Protein AF-A0A9K3DV57-F1 (afdb_monomer)

Sequence (161 aa):
MVDTLERLGIARHFSVEIKNVLDETYRRWVERDEQIFMDVVTCALAFRLLRINGYEVSPDPLEEITNEGAFKDEYAALEVYNASQILYPKELASGEQILRSGDFLSRITSTDSNRLSKFIQKEVENALMVPISTGLERINAKRYIDHYDVDDTRILKTTYR

Nearest PDB structures (foldseek):
  8a1g-assembly1_C  TM=1.795E-01  e=9.891E+00  Homo sapiens

Organism: Helianthus annuus (NCBI:txid4232)

Structure (mmCIF, N/CA/C/O backbone):
data_AF-A0A9K3DV57-F1
#
_entry.id   AF-A0A9K3DV57-F1
#
loop_
_atom_site.group_PDB
_atom_site.id
_atom_site.type_symbol
_atom_site.label_atom_id
_atom_site.label_alt_id
_atom_site.label_comp_id
_atom_site.label_asym_id
_atom_site.label_entity_id
_atom_site.label_seq_id
_atom_site.pdbx_PDB_ins_code
_atom_site.Cartn_x
_atom_site.Cartn_y
_atom_site.Cartn_z
_atom_site.occupancy
_atom_site.B_iso_or_equiv
_atom_site.auth_seq_id
_atom_site.auth_comp_id
_atom_site.auth_asym_id
_atom_site.auth_atom_id
_atom_site.pdbx_PDB_model_num
ATOM 1 N N . MET A 1 1 ? 0.491 -9.347 -0.755 1.00 90.44 1 MET A N 1
ATOM 2 C CA . MET A 1 1 ? -0.232 -10.191 -1.735 1.00 90.44 1 MET A CA 1
ATOM 3 C C . MET A 1 1 ? -1.208 -9.375 -2.571 1.00 90.44 1 MET A C 1
ATOM 5 O O . MET A 1 1 ? -0.925 -9.212 -3.745 1.00 90.44 1 MET A O 1
ATOM 9 N N . VAL A 1 2 ? -2.318 -8.865 -2.010 1.00 94.88 2 VAL A N 1
ATOM 10 C CA . VAL A 1 2 ? -3.333 -8.105 -2.780 1.00 94.88 2 VAL A CA 1
ATOM 11 C C . VAL A 1 2 ? -2.697 -6.945 -3.549 1.00 94.88 2 VAL A C 1
ATOM 13 O O . VAL A 1 2 ? -2.803 -6.899 -4.768 1.00 94.88 2 VAL A O 1
ATOM 16 N N . ASP A 1 3 ? -1.923 -6.110 -2.853 1.00 93.12 3 ASP A N 1
ATOM 17 C CA . ASP A 1 3 ? -1.167 -5.004 -3.454 1.00 93.12 3 ASP A CA 1
ATOM 18 C C . ASP A 1 3 ? -0.286 -5.437 -4.636 1.00 93.12 3 ASP A C 1
ATOM 20 O O . ASP A 1 3 ? -0.283 -4.807 -5.686 1.00 93.12 3 ASP A O 1
ATOM 24 N N . THR A 1 4 ? 0.408 -6.568 -4.508 1.00 92.19 4 THR A N 1
ATOM 25 C CA . THR A 1 4 ? 1.247 -7.127 -5.573 1.00 92.19 4 THR A CA 1
ATOM 26 C C . THR A 1 4 ? 0.416 -7.530 -6.793 1.00 92.19 4 THR A C 1
ATOM 28 O O . THR A 1 4 ? 0.795 -7.228 -7.920 1.00 92.19 4 THR A O 1
ATOM 31 N N . LEU A 1 5 ? -0.730 -8.189 -6.594 1.00 93.94 5 LEU A N 1
ATOM 32 C CA . LEU A 1 5 ? -1.616 -8.606 -7.688 1.00 93.94 5 LEU A CA 1
ATOM 33 C C . LEU A 1 5 ? -2.225 -7.403 -8.423 1.00 93.94 5 LEU A C 1
ATOM 35 O O . LEU A 1 5 ? -2.352 -7.435 -9.652 1.00 93.94 5 LEU A O 1
ATOM 39 N N . GLU A 1 6 ? -2.590 -6.355 -7.681 1.00 91.69 6 GLU A N 1
ATOM 40 C CA . GLU A 1 6 ? -3.081 -5.088 -8.232 1.00 91.69 6 GLU A CA 1
ATOM 41 C C . GLU A 1 6 ? -1.985 -4.377 -9.030 1.00 91.69 6 GLU A C 1
ATOM 43 O O . GLU A 1 6 ? -2.190 -4.055 -10.202 1.00 91.69 6 GLU A O 1
ATOM 48 N N . ARG A 1 7 ? -0.788 -4.225 -8.453 1.00 90.25 7 ARG A N 1
ATOM 49 C CA . ARG A 1 7 ? 0.361 -3.579 -9.105 1.00 90.25 7 ARG A CA 1
ATOM 50 C C . ARG A 1 7 ? 0.875 -4.343 -10.323 1.00 90.25 7 ARG A C 1
ATOM 52 O O . ARG A 1 7 ? 1.322 -3.717 -11.273 1.00 90.25 7 ARG A O 1
ATOM 59 N N . LEU A 1 8 ? 0.764 -5.671 -10.354 1.00 91.56 8 LEU A N 1
ATOM 60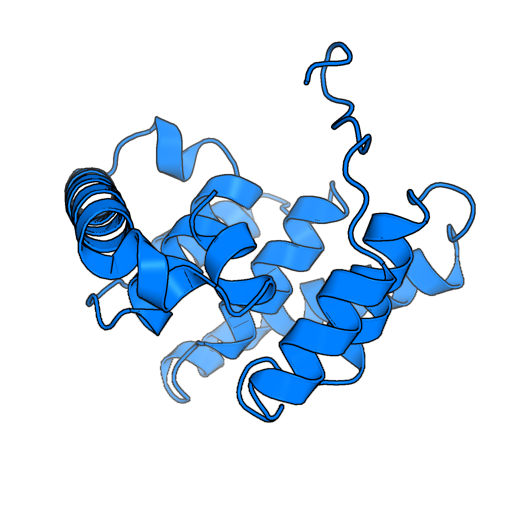 C CA . LEU A 1 8 ? 1.069 -6.484 -11.541 1.00 91.56 8 LEU A CA 1
ATOM 61 C C . LEU A 1 8 ? -0.018 -6.397 -12.630 1.00 91.56 8 LEU A C 1
ATOM 63 O O . LEU A 1 8 ? 0.177 -6.895 -13.738 1.00 91.56 8 LEU A O 1
ATOM 67 N N . GLY A 1 9 ? -1.177 -5.797 -12.342 1.00 90.94 9 GLY A N 1
ATOM 68 C CA . GLY A 1 9 ? -2.291 -5.696 -13.288 1.00 90.94 9 GLY A CA 1
ATOM 69 C C . GLY A 1 9 ? -3.002 -7.028 -13.557 1.00 90.94 9 GLY A C 1
ATOM 70 O O . GLY A 1 9 ? -3.685 -7.171 -14.575 1.00 90.94 9 GLY A O 1
ATOM 71 N N . ILE A 1 10 ? -2.853 -8.011 -12.662 1.00 94.62 10 ILE A N 1
ATOM 72 C CA . ILE A 1 10 ? -3.448 -9.354 -12.787 1.00 94.62 10 ILE A CA 1
ATOM 73 C C . ILE A 1 10 ? -4.570 -9.617 -11.774 1.00 94.62 10 ILE A C 1
ATOM 75 O O . ILE A 1 10 ? -5.193 -10.678 -11.826 1.00 94.62 10 ILE A O 1
ATOM 79 N N . ALA A 1 11 ? -4.885 -8.650 -10.906 1.00 93.69 11 ALA A N 1
ATOM 80 C CA . ALA A 1 11 ? -5.909 -8.751 -9.860 1.00 93.69 11 ALA A CA 1
ATOM 81 C C . ALA A 1 11 ? -7.273 -9.271 -10.346 1.00 93.69 11 ALA A C 1
ATOM 83 O O . ALA A 1 11 ? -7.939 -10.019 -9.635 1.00 93.69 11 ALA A O 1
ATOM 84 N N . ARG A 1 12 ? -7.670 -8.969 -11.590 1.00 93.81 12 ARG A N 1
ATOM 85 C CA . ARG A 1 12 ? -8.935 -9.451 -12.182 1.00 93.81 12 ARG A CA 1
ATOM 86 C C . ARG A 1 12 ? -9.100 -10.976 -12.159 1.00 93.81 12 ARG A C 1
ATOM 88 O O . ARG A 1 12 ? -10.226 -11.463 -12.165 1.00 93.81 12 ARG A O 1
ATOM 95 N N . HIS A 1 13 ? -7.993 -1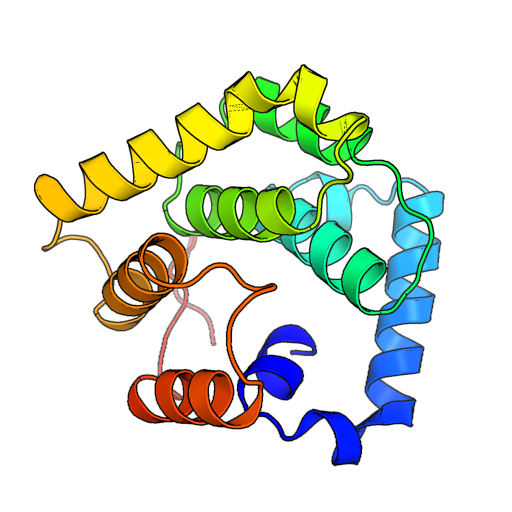1.720 -12.154 1.00 96.81 13 HIS A N 1
ATOM 96 C CA . HIS A 1 13 ? -7.995 -13.183 -12.121 1.00 96.81 13 HIS A CA 1
ATOM 97 C C . HIS A 1 13 ? -8.237 -13.752 -10.714 1.00 96.81 13 HIS A C 1
ATOM 99 O O . HIS A 1 13 ? -8.502 -14.941 -10.598 1.00 96.81 13 HIS A O 1
ATOM 105 N N . PHE A 1 14 ? -8.186 -12.903 -9.683 1.00 96.62 14 PHE A N 1
ATOM 106 C CA . PHE A 1 14 ? -8.276 -13.264 -8.266 1.00 96.62 14 PHE A CA 1
ATOM 107 C C . PHE A 1 14 ? -9.338 -12.434 -7.530 1.00 96.62 14 PHE A C 1
ATOM 109 O O . PHE A 1 14 ? -9.211 -12.143 -6.344 1.00 96.62 14 PHE A O 1
ATOM 116 N N . SER A 1 15 ? -10.358 -11.954 -8.248 1.00 95.44 15 SER A N 1
ATOM 117 C CA . SER A 1 15 ? -11.329 -10.990 -7.709 1.00 95.44 15 SER A CA 1
ATOM 118 C C . SER A 1 15 ? -12.074 -11.505 -6.471 1.00 95.44 15 SER A C 1
ATOM 120 O O . SER A 1 15 ? -12.332 -10.733 -5.548 1.00 95.44 15 SER A O 1
ATOM 122 N N . VAL A 1 16 ? -12.380 -12.804 -6.420 1.00 97.12 16 VAL A N 1
ATOM 123 C CA . VAL A 1 16 ? -13.061 -13.434 -5.280 1.00 97.12 16 VAL A CA 1
ATOM 124 C C . VAL A 1 1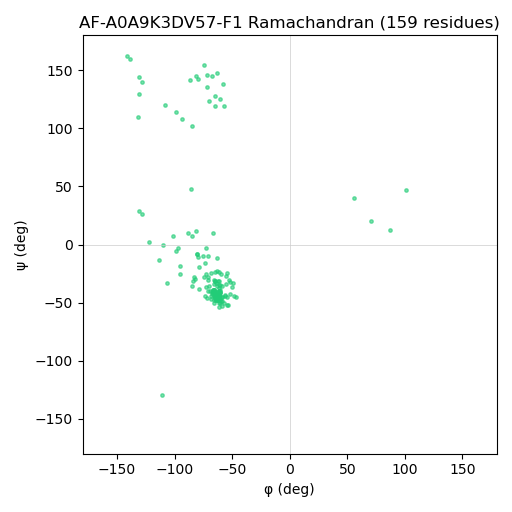6 ? -12.120 -13.537 -4.081 1.00 97.12 16 VAL A C 1
ATOM 126 O O . VAL A 1 16 ? -12.490 -13.179 -2.965 1.00 97.12 16 VAL A O 1
ATOM 129 N N . GLU A 1 17 ? -10.890 -13.984 -4.307 1.00 97.69 17 GLU A N 1
ATOM 130 C CA . GLU A 1 17 ? -9.864 -14.151 -3.280 1.00 97.69 17 GLU A CA 1
ATOM 131 C C . GLU A 1 17 ? -9.465 -12.803 -2.676 1.00 97.69 17 GLU A C 1
ATOM 133 O O . GLU A 1 17 ? -9.393 -12.672 -1.455 1.00 97.69 17 GLU A O 1
ATOM 138 N N . ILE A 1 18 ? -9.263 -11.791 -3.524 1.00 97.50 18 ILE A N 1
ATOM 139 C CA . ILE A 1 18 ? -8.958 -10.420 -3.108 1.00 97.50 18 ILE A CA 1
ATOM 140 C C . ILE A 1 18 ? -10.088 -9.877 -2.241 1.00 97.50 18 ILE A C 1
ATOM 142 O O . ILE A 1 18 ? -9.824 -9.390 -1.144 1.00 97.50 18 ILE A O 1
ATOM 146 N N . LYS A 1 19 ? -11.343 -10.019 -2.683 1.00 97.25 19 LYS A N 1
ATOM 147 C CA . LYS A 1 19 ? -12.494 -9.558 -1.906 1.00 97.25 19 LYS A CA 1
ATOM 148 C C . LYS A 1 19 ? -12.559 -10.223 -0.531 1.00 97.25 19 LYS A C 1
ATOM 150 O O . LYS A 1 19 ? -12.713 -9.525 0.461 1.00 97.25 19 LYS A O 1
ATOM 155 N N . ASN A 1 20 ? -12.367 -11.539 -0.452 1.00 97.75 20 ASN A N 1
ATOM 156 C CA . ASN A 1 20 ? -12.382 -12.257 0.826 1.00 97.75 20 ASN A CA 1
ATOM 157 C C . ASN A 1 20 ? -11.291 -11.759 1.790 1.00 97.75 20 ASN A C 1
ATOM 159 O O . ASN A 1 20 ? -11.543 -11.600 2.984 1.00 97.75 20 ASN A O 1
ATOM 163 N N . VAL A 1 21 ? -10.084 -11.493 1.278 1.00 97.62 21 VAL A N 1
ATOM 164 C CA . VAL A 1 21 ? -8.981 -10.942 2.081 1.00 97.62 21 VAL A CA 1
ATOM 165 C C . VAL A 1 21 ? -9.292 -9.519 2.543 1.00 97.62 21 VAL A C 1
ATOM 167 O O . VAL A 1 21 ? -9.018 -9.184 3.694 1.00 97.62 21 VAL A O 1
ATOM 170 N N . LEU A 1 22 ? -9.875 -8.684 1.683 1.00 97.81 22 LEU A N 1
ATOM 171 C CA . LEU A 1 22 ? -10.243 -7.313 2.034 1.00 97.81 22 LEU A CA 1
ATOM 172 C C . LEU A 1 22 ? -11.398 -7.268 3.039 1.00 97.81 22 LEU A C 1
ATOM 174 O O . LEU A 1 22 ? -11.318 -6.500 3.990 1.00 97.81 22 LEU A O 1
ATOM 178 N N . ASP A 1 23 ? -12.407 -8.130 2.900 1.00 98.00 23 ASP A N 1
ATOM 179 C CA . ASP A 1 23 ? -13.522 -8.246 3.848 1.00 98.00 23 ASP A CA 1
ATOM 180 C C . ASP A 1 23 ? -13.033 -8.648 5.251 1.00 98.00 23 ASP A C 1
ATOM 182 O O . ASP A 1 23 ? -13.467 -8.086 6.260 1.00 98.00 23 ASP A O 1
ATOM 186 N N . GLU A 1 24 ? -12.095 -9.595 5.332 1.00 97.38 24 GLU A N 1
ATOM 187 C CA . GLU A 1 24 ? -11.453 -9.984 6.594 1.00 97.38 24 GLU A CA 1
ATOM 188 C C . GLU A 1 24 ? -10.603 -8.843 7.170 1.00 97.38 24 GLU A C 1
ATOM 190 O O . GLU A 1 24 ? -10.689 -8.534 8.359 1.00 97.38 24 GLU A O 1
ATOM 195 N N . THR A 1 25 ? -9.815 -8.180 6.320 1.00 97.12 25 THR A N 1
ATOM 196 C CA . THR A 1 25 ? -8.973 -7.042 6.719 1.00 97.12 25 THR A CA 1
ATOM 197 C C . THR A 1 25 ? -9.827 -5.887 7.241 1.00 97.12 25 THR A C 1
ATOM 199 O O . THR A 1 25 ? -9.489 -5.273 8.250 1.00 97.12 25 THR A O 1
ATOM 202 N N . TYR A 1 26 ? -10.968 -5.620 6.601 1.00 97.75 26 TYR A N 1
ATOM 203 C CA . TYR A 1 26 ? -11.919 -4.598 7.021 1.00 97.75 26 TYR A CA 1
ATOM 204 C C . TYR A 1 26 ? -12.526 -4.916 8.388 1.00 97.75 26 TYR A C 1
ATOM 206 O O . TYR A 1 26 ? -12.605 -4.036 9.243 1.00 97.75 26 TYR A O 1
ATOM 214 N N . ARG A 1 27 ? -12.903 -6.178 8.633 1.00 97.50 27 ARG A N 1
ATOM 215 C CA . ARG A 1 27 ? -13.411 -6.601 9.946 1.00 97.50 27 ARG A CA 1
ATOM 216 C C . ARG A 1 27 ? -12.394 -6.311 11.050 1.00 97.50 27 ARG A C 1
ATOM 218 O O . ARG A 1 27 ? -12.726 -5.641 12.022 1.00 97.50 27 ARG A O 1
ATOM 225 N N . ARG A 1 28 ? -11.143 -6.726 10.847 1.00 96.19 28 ARG A N 1
ATOM 226 C CA . ARG A 1 28 ? -10.039 -6.488 11.790 1.00 96.19 28 ARG A CA 1
ATOM 227 C C . ARG A 1 28 ? -9.727 -5.004 11.980 1.00 96.19 28 ARG A C 1
ATOM 229 O O . ARG A 1 28 ? -9.418 -4.572 13.087 1.00 96.19 28 ARG A O 1
ATOM 236 N N . TRP A 1 29 ? -9.845 -4.208 10.918 1.00 95.69 29 TRP A N 1
ATOM 237 C CA . TRP A 1 29 ? -9.691 -2.755 10.989 1.00 95.69 29 TRP A CA 1
ATOM 238 C C . TRP A 1 29 ? -10.736 -2.117 11.913 1.00 95.69 29 TRP A C 1
ATOM 240 O O . TRP A 1 29 ? -10.394 -1.287 12.760 1.00 95.69 29 TRP A O 1
ATOM 250 N N . VAL A 1 30 ? -12.006 -2.511 11.761 1.00 95.00 30 VAL A N 1
ATOM 251 C CA . VAL A 1 30 ? -13.123 -2.032 12.593 1.00 95.00 30 VAL A CA 1
ATOM 252 C C . VAL A 1 30 ? -12.971 -2.496 14.042 1.00 95.00 30 VAL A C 1
ATOM 254 O O . VAL A 1 30 ? -13.218 -1.718 14.960 1.00 95.00 30 VAL A O 1
ATOM 257 N N . GLU A 1 31 ? -12.511 -3.728 14.252 1.00 94.69 31 GLU A N 1
ATOM 258 C CA . GLU A 1 31 ? -12.248 -4.307 15.576 1.00 94.69 31 GLU A CA 1
ATOM 259 C C . GLU A 1 31 ? -10.996 -3.738 16.262 1.00 94.69 31 GLU A C 1
ATOM 261 O O . GLU A 1 31 ? -10.732 -4.081 17.413 1.00 94.69 31 GLU A O 1
ATOM 266 N N . ARG A 1 32 ? -10.246 -2.846 15.594 1.00 91.38 32 ARG A N 1
ATOM 267 C CA . ARG A 1 32 ? -8.976 -2.294 16.092 1.00 91.38 32 ARG A CA 1
ATOM 268 C C . ARG A 1 32 ? -7.957 -3.391 16.439 1.00 91.38 32 ARG A C 1
ATOM 270 O O . ARG A 1 32 ? -7.247 -3.285 17.434 1.00 91.38 32 ARG A O 1
ATOM 277 N N . ASP A 1 33 ? -7.881 -4.435 15.611 1.00 92.75 33 ASP A N 1
ATOM 278 C CA . ASP A 1 33 ? -6.948 -5.554 1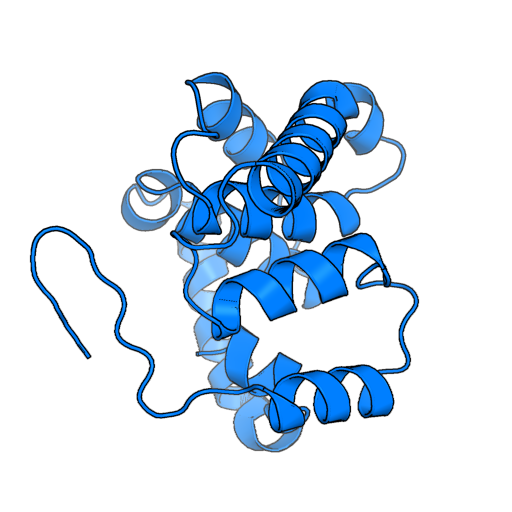5.796 1.00 92.75 33 ASP A CA 1
ATOM 279 C C . ASP A 1 33 ? -5.497 -5.054 15.862 1.00 92.75 33 ASP A C 1
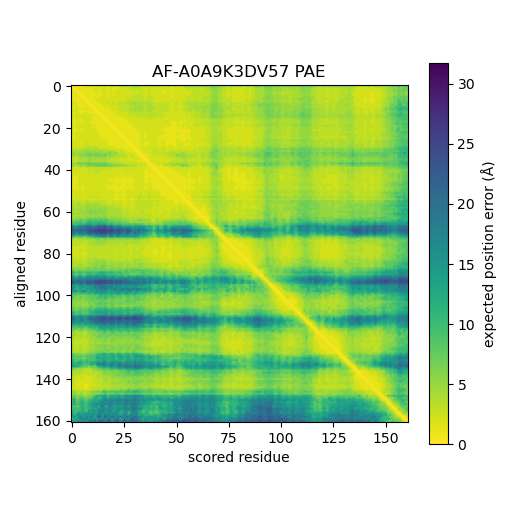ATOM 281 O O . ASP A 1 33 ? -4.973 -4.477 14.904 1.00 92.75 33 ASP A O 1
ATOM 285 N N . GLU A 1 34 ? -4.838 -5.313 16.991 1.00 90.19 34 GLU A N 1
ATOM 286 C CA . GLU A 1 34 ? -3.464 -4.899 17.279 1.00 90.19 34 GLU A CA 1
ATOM 287 C C . GLU A 1 34 ? -2.476 -5.323 16.181 1.00 90.19 34 GLU A C 1
ATOM 289 O O . GLU A 1 34 ? -1.532 -4.595 15.893 1.00 90.19 34 GLU A O 1
ATOM 294 N N . GLN A 1 35 ? -2.710 -6.442 15.486 1.00 89.00 35 GLN A N 1
ATOM 295 C CA . GLN A 1 35 ? -1.835 -6.892 14.400 1.00 89.00 35 GLN A CA 1
ATOM 296 C C . GLN A 1 35 ? -1.774 -5.904 13.229 1.00 89.00 35 GLN A C 1
ATOM 298 O O . GLN A 1 35 ? -0.740 -5.813 12.570 1.00 89.00 35 GLN A O 1
ATOM 303 N N . ILE A 1 36 ? -2.857 -5.165 12.964 1.00 89.62 36 ILE A N 1
ATOM 304 C CA . ILE A 1 36 ? -2.893 -4.148 11.905 1.00 89.62 36 ILE A CA 1
ATOM 305 C C . ILE A 1 36 ? -2.209 -2.860 12.369 1.00 89.62 36 ILE A C 1
ATOM 307 O O . ILE A 1 36 ? -1.514 -2.224 11.580 1.00 89.62 36 ILE A O 1
ATOM 311 N N . PHE A 1 37 ? -2.394 -2.484 13.637 1.00 89.00 37 PHE A N 1
ATOM 312 C CA . PHE A 1 37 ? -1.960 -1.189 14.173 1.00 89.00 37 PHE A CA 1
ATOM 313 C C . PHE A 1 37 ? -0.601 -1.230 14.894 1.00 89.00 37 PHE A C 1
ATOM 315 O O . PHE A 1 37 ? -0.110 -0.190 15.309 1.00 89.00 37 PHE A O 1
ATOM 322 N N . MET A 1 38 ? 0.038 -2.396 15.028 1.00 85.94 38 MET A N 1
ATOM 323 C CA . MET A 1 38 ? 1.369 -2.525 15.642 1.00 85.94 38 MET A CA 1
ATOM 324 C C . MET A 1 38 ? 2.517 -2.128 14.696 1.00 85.94 38 MET A C 1
ATOM 326 O O . MET A 1 38 ? 3.624 -1.845 15.152 1.00 85.94 38 MET A O 1
ATOM 330 N N . ASP A 1 39 ? 2.274 -2.110 13.384 1.00 86.31 39 ASP A N 1
ATOM 331 C CA . ASP A 1 39 ? 3.278 -1.805 12.364 1.00 86.31 39 ASP A CA 1
ATOM 332 C C . ASP A 1 39 ? 2.765 -0.756 11.366 1.00 86.31 39 ASP A C 1
ATOM 334 O O . ASP A 1 39 ? 1.691 -0.901 10.780 1.00 86.31 39 ASP A O 1
ATOM 338 N N . VAL A 1 40 ? 3.562 0.294 11.138 1.00 88.31 40 VAL A N 1
ATOM 339 C CA . VAL A 1 40 ? 3.211 1.423 10.256 1.00 88.31 40 VAL A CA 1
ATOM 340 C C . VAL A 1 40 ? 3.025 0.964 8.816 1.00 88.31 40 VAL A C 1
ATOM 342 O O . VAL A 1 40 ? 2.081 1.404 8.160 1.00 88.31 40 VAL A O 1
ATOM 345 N N . VAL A 1 41 ? 3.887 0.064 8.328 1.00 89.62 41 VAL A N 1
ATOM 346 C CA . VAL A 1 41 ? 3.797 -0.457 6.956 1.00 89.62 41 VAL A CA 1
ATOM 347 C C . VAL A 1 41 ? 2.471 -1.192 6.773 1.00 89.62 41 VAL A C 1
ATOM 349 O O . VAL A 1 41 ? 1.745 -0.936 5.814 1.00 89.62 41 VAL A O 1
ATOM 352 N N . THR A 1 42 ? 2.130 -2.073 7.714 1.00 91.88 42 THR A N 1
ATOM 353 C CA . THR A 1 42 ? 0.892 -2.860 7.694 1.00 91.88 42 THR A CA 1
ATOM 354 C C . THR A 1 42 ? -0.348 -1.973 7.798 1.00 91.88 42 THR A C 1
ATOM 356 O O . THR A 1 42 ? -1.264 -2.123 6.988 1.00 91.88 42 THR A O 1
ATOM 359 N N . CYS A 1 43 ? -0.362 -1.012 8.726 1.00 91.94 43 CYS A N 1
ATOM 360 C CA . CYS A 1 43 ? -1.470 -0.074 8.907 1.00 91.94 43 CYS A CA 1
ATOM 361 C C . CYS A 1 43 ? -1.705 0.784 7.651 1.00 91.94 43 CYS A C 1
ATOM 363 O O . CYS A 1 43 ? -2.823 0.835 7.129 1.00 91.94 43 CYS A O 1
ATOM 365 N N . ALA A 1 44 ? -0.648 1.404 7.114 1.00 91.44 44 ALA A N 1
ATOM 366 C CA . ALA A 1 44 ? -0.725 2.246 5.920 1.00 91.44 44 ALA A CA 1
ATOM 367 C C . ALA A 1 44 ? -1.182 1.455 4.686 1.00 91.44 44 ALA A C 1
ATOM 369 O O . ALA A 1 44 ? -2.041 1.915 3.927 1.00 91.44 44 ALA A O 1
ATOM 370 N N . LEU A 1 45 ? -0.658 0.237 4.514 1.00 93.50 45 LEU A N 1
ATOM 371 C CA . LEU A 1 45 ? -1.040 -0.652 3.423 1.00 93.50 45 LEU A CA 1
ATOM 372 C C . LEU A 1 45 ? -2.509 -1.079 3.529 1.00 93.50 45 LEU A C 1
ATOM 374 O O . LEU A 1 45 ? -3.235 -1.019 2.536 1.00 93.50 45 LEU A O 1
ATOM 378 N N . ALA A 1 46 ? -2.959 -1.483 4.721 1.00 95.31 46 ALA A N 1
ATOM 379 C CA . ALA A 1 46 ? -4.347 -1.865 4.964 1.00 95.31 46 ALA A CA 1
ATOM 380 C C . ALA A 1 46 ? -5.297 -0.697 4.675 1.00 95.31 46 ALA A C 1
ATOM 382 O O . ALA A 1 46 ? -6.253 -0.865 3.918 1.00 95.31 46 ALA A O 1
ATOM 383 N N . PHE A 1 47 ? -4.992 0.498 5.192 1.00 94.25 47 PHE A N 1
ATOM 384 C C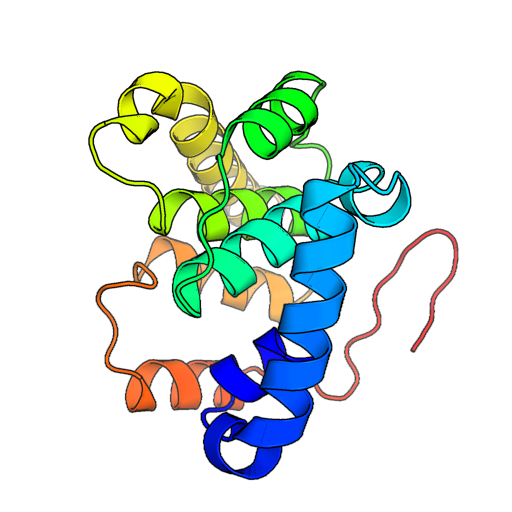A . PHE A 1 47 ? -5.755 1.714 4.912 1.00 94.25 47 PHE A CA 1
ATOM 385 C C . PHE A 1 47 ? -5.882 1.967 3.405 1.00 94.25 47 PHE A C 1
ATOM 387 O O . PHE A 1 47 ? -6.989 2.120 2.883 1.00 94.25 47 PHE A O 1
ATOM 394 N N . ARG A 1 48 ? -4.749 1.964 2.692 1.00 93.38 48 ARG A N 1
ATOM 395 C CA . ARG A 1 48 ? -4.697 2.230 1.253 1.00 93.38 48 ARG A CA 1
ATOM 396 C C . ARG A 1 48 ? -5.521 1.220 0.457 1.00 93.38 48 ARG A C 1
ATOM 398 O O . ARG A 1 48 ? -6.340 1.625 -0.366 1.00 93.38 48 ARG A O 1
ATOM 405 N N . LEU A 1 49 ? -5.323 -0.075 0.702 1.00 95.31 49 LEU A N 1
ATOM 406 C CA . LEU A 1 49 ? -6.017 -1.141 -0.026 1.00 95.31 49 LEU A CA 1
ATOM 407 C C . LEU A 1 49 ? -7.525 -1.117 0.224 1.00 95.31 49 LEU A C 1
ATOM 409 O O . LEU A 1 49 ? -8.298 -1.239 -0.726 1.00 95.31 49 LEU A O 1
ATOM 413 N N . LEU A 1 50 ? -7.944 -0.910 1.474 1.00 96.44 50 LEU A N 1
ATOM 414 C CA . LEU A 1 50 ? -9.355 -0.787 1.831 1.00 96.44 50 LEU A CA 1
ATOM 415 C C . LEU A 1 50 ? -9.996 0.416 1.126 1.00 96.44 50 LEU A C 1
ATOM 417 O O . LEU A 1 50 ? -11.047 0.269 0.504 1.00 96.44 50 LEU A O 1
ATOM 421 N N . ARG A 1 51 ? -9.346 1.586 1.134 1.00 92.94 51 ARG A N 1
ATOM 422 C CA . ARG A 1 51 ? -9.880 2.788 0.471 1.00 92.94 51 ARG A CA 1
ATOM 423 C C . ARG A 1 51 ? -9.993 2.643 -1.039 1.00 92.94 51 ARG A C 1
ATOM 425 O O . ARG A 1 51 ? -11.038 2.975 -1.594 1.00 92.94 51 ARG A O 1
ATOM 432 N N . ILE A 1 52 ? -8.947 2.141 -1.697 1.00 91.81 52 ILE A N 1
ATOM 433 C CA . ILE A 1 52 ? -8.938 1.943 -3.157 1.00 91.81 52 ILE A CA 1
ATOM 434 C C . ILE A 1 52 ? -10.048 0.974 -3.582 1.00 91.81 52 ILE A C 1
ATOM 436 O O . ILE A 1 52 ? -10.678 1.175 -4.618 1.00 91.81 52 ILE A O 1
ATOM 440 N N . ASN A 1 53 ? -10.343 -0.029 -2.753 1.00 93.56 53 ASN A N 1
ATOM 441 C CA . ASN A 1 53 ? -11.392 -1.012 -3.010 1.00 93.56 53 ASN A CA 1
ATOM 442 C C . ASN A 1 53 ? -12.786 -0.597 -2.491 1.00 93.56 53 ASN A C 1
ATOM 444 O O . ASN A 1 53 ? -13.716 -1.400 -2.518 1.00 93.56 53 ASN A O 1
ATOM 448 N N . GLY A 1 54 ? -12.961 0.658 -2.061 1.00 93.94 54 GLY A N 1
ATOM 449 C CA . GLY A 1 54 ? -14.271 1.238 -1.750 1.00 93.94 54 GLY A CA 1
ATOM 450 C C . GLY A 1 54 ? -14.784 1.005 -0.327 1.00 93.94 54 GLY A C 1
ATOM 451 O O . GLY A 1 54 ? -15.953 1.282 -0.061 1.00 93.94 54 GLY A O 1
ATOM 452 N N . TYR A 1 55 ? -13.944 0.529 0.593 1.00 96.31 55 TYR A N 1
ATOM 453 C CA . TYR A 1 55 ? -14.307 0.412 2.004 1.00 96.31 55 TYR A CA 1
ATOM 454 C C . TYR A 1 55 ? -14.200 1.767 2.714 1.00 96.31 55 TYR A C 1
ATOM 456 O O . TYR A 1 55 ? -13.278 2.559 2.485 1.00 96.31 55 TYR A O 1
ATOM 464 N N . GLU A 1 56 ? -15.137 2.026 3.624 1.00 93.69 56 GLU A N 1
ATOM 465 C CA . GLU A 1 56 ? -15.147 3.246 4.425 1.00 93.69 56 GLU A CA 1
ATOM 466 C C . GLU A 1 56 ? -14.253 3.081 5.659 1.00 93.69 56 GLU A C 1
ATOM 468 O O . GLU A 1 56 ? -14.628 2.438 6.641 1.00 93.69 56 GLU A O 1
ATOM 473 N N . VAL A 1 57 ? -13.053 3.661 5.593 1.00 92.94 57 VAL A N 1
ATOM 474 C CA . VAL A 1 57 ? -12.087 3.707 6.698 1.00 92.94 57 VAL A CA 1
ATOM 475 C C . VAL A 1 57 ? -11.613 5.139 6.948 1.00 92.94 57 VAL A C 1
ATOM 477 O O . VAL A 1 57 ? -11.400 5.901 6.003 1.00 92.94 57 VAL A O 1
ATOM 480 N N . SER A 1 58 ? -11.469 5.496 8.227 1.00 90.19 58 SER A N 1
ATOM 481 C CA . SER A 1 58 ? -10.947 6.797 8.671 1.00 90.19 58 SER A CA 1
ATOM 482 C C . SER A 1 58 ? -9.412 6.824 8.630 1.00 90.19 58 SER A C 1
ATOM 484 O O . SER A 1 58 ? -8.810 5.791 8.941 1.00 90.19 58 SER A O 1
ATOM 486 N N . PRO A 1 59 ? -8.768 7.961 8.296 1.00 88.19 59 PRO A N 1
ATOM 487 C CA . PRO A 1 59 ? -7.315 8.107 8.375 1.00 88.19 59 PRO A CA 1
ATOM 488 C C . PRO A 1 59 ? -6.773 8.229 9.806 1.00 88.19 59 PRO A C 1
ATOM 490 O O . PRO A 1 59 ? -5.580 8.017 9.997 1.00 88.19 59 PRO A O 1
ATOM 493 N N . ASP A 1 60 ? -7.611 8.508 10.813 1.00 87.12 60 ASP A N 1
ATOM 494 C CA . ASP A 1 60 ? -7.161 8.784 12.192 1.00 87.12 60 ASP A CA 1
ATOM 495 C C . ASP A 1 60 ? -6.148 7.764 12.760 1.00 87.12 60 ASP A C 1
ATOM 497 O O . ASP A 1 60 ? -5.142 8.188 13.327 1.00 87.12 60 ASP A O 1
ATOM 501 N N . PRO A 1 61 ? -6.323 6.434 12.589 1.00 85.44 61 PRO A N 1
ATOM 502 C CA . PRO A 1 61 ? -5.362 5.454 13.112 1.00 85.44 61 PRO A CA 1
ATOM 503 C C . PRO A 1 61 ? -3.988 5.536 12.441 1.00 85.44 61 PRO A C 1
ATOM 505 O O . PRO A 1 61 ? -2.966 5.231 13.052 1.00 85.44 61 PRO A O 1
ATOM 508 N N . LEU A 1 62 ? -3.965 5.931 11.166 1.00 83.81 62 LEU A N 1
ATOM 509 C CA . LEU A 1 62 ? -2.730 6.152 10.427 1.00 83.81 62 LEU A CA 1
ATOM 510 C C . LEU A 1 62 ? -2.037 7.434 10.912 1.00 83.81 62 LEU A C 1
ATOM 512 O O . LEU A 1 62 ? -0.812 7.479 10.998 1.00 83.81 62 LEU A O 1
ATOM 516 N N . GLU A 1 63 ? -2.796 8.470 11.263 1.00 82.94 63 GLU A N 1
ATOM 517 C CA . GLU A 1 63 ? -2.240 9.697 11.845 1.00 82.94 63 GLU A CA 1
ATOM 518 C C . GLU A 1 63 ? -1.657 9.446 13.243 1.00 82.94 63 GLU A C 1
ATOM 520 O O . GLU A 1 63 ? -0.553 9.896 13.547 1.00 82.94 63 GLU A O 1
ATOM 525 N N . GLU A 1 64 ? -2.348 8.669 14.077 1.00 82.12 64 GLU A N 1
ATOM 526 C CA . GLU A 1 64 ? -1.888 8.299 15.419 1.0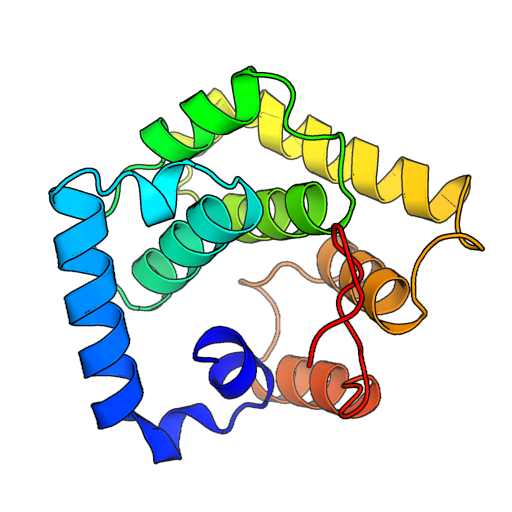0 82.12 64 GLU A CA 1
ATOM 527 C C . GLU A 1 64 ? -0.542 7.563 15.373 1.00 82.12 64 GLU A C 1
ATOM 529 O O . GLU A 1 64 ? 0.433 8.018 15.973 1.00 82.12 64 GLU A O 1
ATOM 534 N N . ILE A 1 65 ? -0.445 6.500 14.567 1.00 78.19 65 ILE A N 1
ATOM 535 C CA . ILE A 1 65 ? 0.781 5.695 14.473 1.00 78.19 65 ILE A CA 1
ATOM 536 C C . ILE A 1 65 ? 1.944 6.454 13.813 1.00 78.19 65 ILE A C 1
ATOM 538 O O . ILE A 1 65 ? 3.115 6.147 14.044 1.00 78.19 65 ILE A O 1
ATOM 542 N N . THR A 1 66 ? 1.651 7.467 12.990 1.00 75.56 66 THR A N 1
ATOM 543 C CA . THR A 1 66 ? 2.691 8.270 12.330 1.00 75.56 66 THR A CA 1
ATOM 544 C C . THR A 1 66 ? 3.254 9.379 13.213 1.00 75.56 66 THR A C 1
ATOM 546 O O . THR A 1 66 ? 4.448 9.690 13.115 1.00 75.56 66 THR A O 1
ATOM 549 N N . ASN A 1 67 ? 2.449 9.911 14.137 1.00 71.25 67 ASN A N 1
ATOM 550 C CA . ASN A 1 67 ? 2.869 10.922 15.108 1.00 71.25 67 ASN A CA 1
ATOM 551 C C . ASN A 1 67 ? 3.929 10.414 16.103 1.00 71.25 67 ASN A C 1
ATOM 553 O O . ASN A 1 67 ? 4.730 11.209 16.596 1.00 71.25 67 ASN A O 1
ATOM 557 N N . GLU A 1 68 ? 4.015 9.103 16.342 1.00 61.66 68 GLU A N 1
ATOM 558 C CA . GLU A 1 68 ? 4.967 8.490 17.284 1.00 61.66 68 GLU A CA 1
ATOM 559 C C . GLU A 1 68 ? 6.395 8.290 16.723 1.00 61.66 68 GLU A C 1
ATOM 561 O O . GLU A 1 68 ? 7.253 7.655 17.345 1.00 61.66 68 GLU A O 1
ATOM 566 N N . GLY A 1 69 ? 6.701 8.883 15.563 1.00 59.75 69 GLY A N 1
ATOM 567 C CA . GLY A 1 69 ? 8.039 8.862 14.962 1.00 59.75 69 GLY A CA 1
ATOM 568 C C . GLY A 1 69 ? 8.195 7.841 13.835 1.00 59.75 69 GLY A C 1
ATOM 569 O O . GLY A 1 69 ? 9.192 7.116 13.797 1.00 59.75 69 GLY A O 1
ATOM 570 N N . ALA A 1 70 ? 7.232 7.812 12.906 1.00 56.53 70 ALA A N 1
ATOM 571 C CA . ALA A 1 70 ? 7.139 6.816 11.832 1.00 56.53 70 ALA A CA 1
ATOM 572 C C . ALA A 1 70 ? 8.307 6.777 10.834 1.00 56.53 70 ALA A C 1
ATOM 574 O O . ALA A 1 70 ? 8.548 5.739 10.221 1.00 56.53 70 ALA A O 1
ATOM 575 N N . PHE A 1 71 ? 9.069 7.856 10.660 1.00 63.72 71 PHE A N 1
ATOM 576 C CA . PHE A 1 71 ? 10.100 7.932 9.613 1.00 63.72 71 PHE A CA 1
ATOM 577 C C . PHE A 1 71 ? 11.452 7.335 10.039 1.00 63.72 71 PHE A C 1
ATOM 579 O O . PHE A 1 71 ? 12.498 7.963 9.888 1.00 63.72 71 PHE A O 1
ATOM 586 N N . LYS A 1 72 ? 11.436 6.128 10.616 1.00 66.19 72 LYS A N 1
ATOM 587 C CA . LYS A 1 72 ? 12.655 5.352 10.920 1.00 66.19 72 LYS A CA 1
ATOM 588 C C . LYS A 1 72 ? 12.999 4.334 9.836 1.00 66.19 72 LYS A C 1
ATOM 590 O O . LYS A 1 72 ? 14.138 3.878 9.797 1.00 66.19 72 LYS A O 1
ATOM 595 N N . ASP A 1 73 ? 12.028 3.995 8.994 1.00 78.00 73 ASP A N 1
ATOM 596 C CA . ASP A 1 73 ? 12.146 2.980 7.956 1.00 78.00 73 ASP A CA 1
ATOM 597 C C . ASP A 1 73 ? 11.637 3.502 6.605 1.00 78.00 73 ASP A C 1
ATOM 599 O O . ASP A 1 73 ? 10.685 4.278 6.510 1.00 78.00 73 ASP A O 1
ATOM 603 N N . GLU A 1 74 ? 12.314 3.063 5.557 1.00 83.62 74 GLU A N 1
ATOM 604 C CA . GLU A 1 74 ? 12.166 3.467 4.161 1.00 83.62 74 GLU A CA 1
ATOM 605 C C . GLU A 1 74 ? 10.850 2.916 3.603 1.00 83.62 74 GLU A C 1
ATOM 607 O O . GLU A 1 74 ? 10.104 3.632 2.933 1.00 83.62 74 GLU A O 1
ATOM 612 N N . TYR A 1 75 ? 10.516 1.671 3.971 1.00 84.62 75 TYR A N 1
ATOM 613 C CA . TYR A 1 75 ? 9.249 1.029 3.622 1.00 84.62 75 TYR A CA 1
ATOM 614 C C . TYR A 1 75 ? 8.067 1.719 4.308 1.00 84.62 75 TYR A C 1
ATOM 616 O O . TYR A 1 75 ? 7.038 1.946 3.673 1.00 84.62 75 TYR A O 1
ATOM 624 N N . ALA A 1 76 ? 8.215 2.088 5.585 1.00 86.31 76 ALA A N 1
ATOM 625 C CA . ALA A 1 76 ? 7.183 2.813 6.324 1.00 86.31 76 ALA A CA 1
ATOM 626 C C . ALA A 1 76 ? 6.915 4.188 5.702 1.00 86.31 76 ALA A C 1
ATOM 628 O O . ALA A 1 76 ? 5.762 4.532 5.442 1.00 86.31 76 ALA A O 1
ATOM 629 N N . ALA A 1 77 ? 7.969 4.951 5.397 1.00 86.50 77 ALA A N 1
ATOM 630 C CA . ALA A 1 77 ? 7.832 6.247 4.741 1.00 86.50 77 ALA A CA 1
ATOM 631 C C . ALA A 1 77 ? 7.164 6.130 3.361 1.00 86.50 77 ALA A C 1
ATOM 633 O O . ALA A 1 77 ? 6.287 6.933 3.041 1.00 86.50 77 ALA A O 1
ATOM 634 N N . LEU A 1 78 ? 7.537 5.117 2.573 1.00 87.81 78 LEU A N 1
ATOM 635 C CA . LEU A 1 78 ? 6.955 4.858 1.258 1.00 87.81 78 LEU A CA 1
ATOM 636 C C . LEU A 1 78 ? 5.466 4.506 1.342 1.00 87.81 78 LEU A C 1
ATOM 638 O O . LEU A 1 78 ? 4.666 5.082 0.607 1.00 87.81 78 LEU A O 1
ATOM 642 N N . GLU A 1 79 ? 5.068 3.592 2.229 1.00 88.81 79 GLU A N 1
ATOM 643 C CA . GLU A 1 79 ? 3.656 3.208 2.338 1.00 88.81 79 GLU A CA 1
ATOM 644 C C . GLU A 1 79 ? 2.786 4.319 2.928 1.00 88.81 79 GLU A C 1
ATOM 646 O O . GLU A 1 79 ? 1.671 4.520 2.450 1.00 88.81 79 GLU A O 1
ATOM 651 N N . VAL A 1 80 ? 3.292 5.104 3.885 1.00 88.12 80 VAL A N 1
ATOM 652 C CA . VAL A 1 80 ? 2.589 6.297 4.390 1.00 88.12 80 VAL A CA 1
ATOM 653 C C . VAL A 1 80 ? 2.416 7.329 3.277 1.00 88.12 80 VAL A C 1
ATOM 655 O O . VAL A 1 80 ? 1.320 7.863 3.093 1.00 88.12 80 VAL A O 1
ATOM 658 N N . TYR A 1 81 ? 3.464 7.568 2.485 1.00 87.06 81 TYR A N 1
ATOM 659 C CA . TYR A 1 81 ? 3.384 8.452 1.328 1.00 87.06 81 TYR A CA 1
ATOM 660 C C . TYR A 1 81 ? 2.356 7.941 0.308 1.00 87.06 81 TYR A C 1
ATOM 662 O O . TYR A 1 81 ? 1.494 8.700 -0.125 1.00 87.06 81 TYR A O 1
ATOM 670 N N . ASN A 1 82 ? 2.351 6.648 -0.013 1.00 88.00 82 ASN A N 1
ATOM 671 C CA . ASN A 1 82 ? 1.364 6.052 -0.915 1.00 88.00 82 ASN A CA 1
ATOM 672 C C . ASN A 1 82 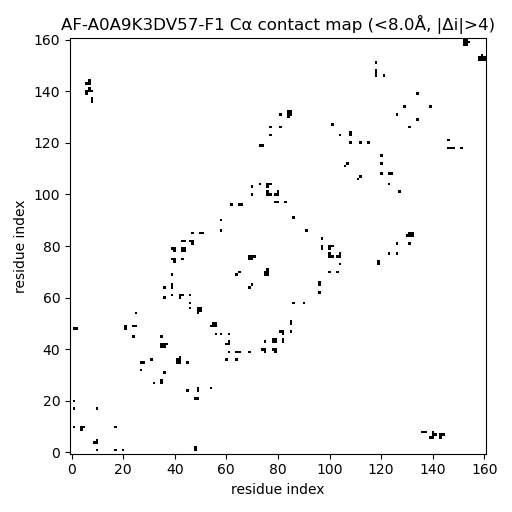? -0.071 6.161 -0.367 1.00 88.00 82 ASN A C 1
ATOM 674 O O . ASN A 1 82 ? -0.992 6.520 -1.099 1.00 88.00 82 ASN A O 1
ATOM 678 N N . ALA A 1 83 ? -0.275 5.883 0.922 1.00 88.44 83 ALA A N 1
ATOM 679 C CA . ALA A 1 83 ? -1.570 6.005 1.588 1.00 88.44 83 ALA A CA 1
ATOM 680 C C . ALA A 1 83 ? -2.096 7.447 1.561 1.00 88.44 83 ALA A C 1
ATOM 682 O O . ALA A 1 83 ? -3.286 7.676 1.336 1.00 88.44 83 ALA A O 1
ATOM 683 N N . SER A 1 84 ? -1.200 8.423 1.714 1.00 84.56 84 SER A N 1
ATOM 684 C CA . SER A 1 84 ? -1.556 9.839 1.710 1.00 84.56 84 SER A CA 1
ATOM 685 C C . SER A 1 84 ? -2.179 10.321 0.401 1.00 84.56 84 SER A C 1
ATOM 687 O O . SER A 1 84 ? -3.050 11.190 0.405 1.00 84.56 84 SER A O 1
ATOM 689 N N . GLN A 1 85 ? -1.786 9.721 -0.725 1.00 84.25 85 GLN A N 1
ATOM 690 C CA . GLN A 1 85 ? -2.302 10.082 -2.044 1.00 84.25 85 GLN A CA 1
ATOM 691 C C . GLN A 1 85 ? -3.764 9.653 -2.253 1.00 84.25 85 GLN A C 1
ATOM 693 O O . GLN A 1 85 ? -4.382 10.053 -3.239 1.00 84.25 85 GLN A O 1
ATOM 698 N N . ILE A 1 86 ? -4.315 8.847 -1.339 1.00 86.00 86 ILE A N 1
ATOM 699 C CA . ILE A 1 86 ? -5.700 8.357 -1.357 1.00 86.00 86 ILE A CA 1
ATOM 700 C C . ILE A 1 86 ? -6.615 9.182 -0.430 1.00 86.00 86 ILE A C 1
ATOM 702 O O . ILE A 1 86 ? -7.831 8.986 -0.415 1.00 86.00 86 ILE A O 1
ATOM 706 N N . LEU A 1 87 ? -6.059 10.125 0.337 1.00 84.56 87 LEU A N 1
ATOM 707 C CA . LEU A 1 87 ? -6.830 10.965 1.253 1.00 84.56 87 LEU A CA 1
ATOM 708 C C . LEU A 1 87 ? -7.756 11.930 0.511 1.00 84.56 87 LEU A C 1
ATOM 710 O O . LEU A 1 87 ? -7.423 12.482 -0.541 1.00 84.56 87 LEU A O 1
ATOM 714 N N . TYR A 1 88 ? -8.925 12.185 1.096 1.00 83.00 88 TYR A N 1
ATOM 715 C CA . TYR A 1 88 ? -9.836 13.198 0.581 1.00 83.00 88 TYR A CA 1
ATOM 716 C C . TYR A 1 88 ? -9.334 14.619 0.891 1.00 83.00 88 TYR A C 1
ATOM 718 O O . TYR A 1 88 ? -8.688 14.841 1.914 1.00 83.00 88 TYR A O 1
ATOM 726 N N . PRO A 1 89 ? -9.720 15.638 0.095 1.00 77.88 89 PRO A N 1
ATOM 727 C CA . PRO A 1 89 ? -9.342 17.039 0.331 1.00 77.88 89 PRO A CA 1
ATOM 728 C C . PRO A 1 89 ? -9.624 17.566 1.745 1.00 77.88 89 PRO A C 1
ATOM 730 O O . PRO A 1 89 ? -8.883 18.400 2.251 1.00 77.88 89 PRO A O 1
ATOM 733 N N . LYS A 1 90 ? -10.682 17.070 2.397 1.00 78.88 90 LYS A N 1
ATOM 734 C CA . LYS A 1 90 ? -11.034 17.433 3.781 1.00 78.88 90 LYS A CA 1
ATOM 735 C C . LYS A 1 90 ? -10.123 16.785 4.836 1.00 78.88 90 LYS A C 1
ATOM 737 O O . LYS A 1 90 ? -9.961 17.343 5.911 1.00 78.88 90 LYS A O 1
ATOM 742 N N . GLU A 1 91 ? -9.554 15.623 4.522 1.00 77.25 91 GLU A N 1
ATOM 743 C CA . GLU A 1 91 ? -8.628 14.862 5.376 1.00 77.25 91 GLU A CA 1
ATOM 744 C C . GLU A 1 91 ? -7.195 15.409 5.220 1.00 77.25 91 GLU A C 1
ATOM 746 O O . GLU A 1 91 ? -6.410 15.421 6.160 1.00 77.25 91 GLU A O 1
ATOM 751 N N . LEU A 1 92 ? -6.887 15.989 4.053 1.00 66.69 92 LEU A N 1
ATOM 752 C CA . LEU A 1 92 ? -5.611 16.640 3.738 1.00 66.69 92 LEU A CA 1
ATOM 753 C C . LEU A 1 92 ? -5.286 17.880 4.591 1.00 66.69 92 LEU A C 1
ATOM 755 O O . LEU A 1 92 ? -4.146 18.338 4.571 1.00 66.69 92 LEU A O 1
ATOM 759 N N . ALA A 1 93 ? -6.236 18.420 5.362 1.00 61.09 93 ALA A N 1
ATOM 760 C CA . ALA A 1 93 ? -5.959 19.501 6.312 1.00 61.09 93 ALA A CA 1
ATOM 761 C C . ALA A 1 93 ? -4.975 19.074 7.426 1.00 61.09 93 ALA A C 1
ATOM 763 O O . ALA A 1 93 ? -4.280 19.926 7.972 1.00 61.09 93 ALA A O 1
ATOM 764 N N . SER A 1 94 ? -4.859 17.764 7.693 1.00 59.53 94 SER A N 1
ATOM 765 C CA . SER A 1 94 ? -3.845 17.145 8.571 1.00 59.53 94 SER A CA 1
ATOM 766 C C . SER A 1 94 ? -2.507 16.858 7.843 1.00 59.53 94 SER A C 1
ATOM 768 O O . SER A 1 94 ? -1.591 16.232 8.375 1.00 59.53 94 SER A O 1
ATOM 770 N N . GLY A 1 95 ? -2.355 17.324 6.595 1.00 57.34 95 GLY A N 1
ATOM 771 C CA . GLY A 1 95 ? -1.327 16.913 5.626 1.00 57.34 95 GLY A CA 1
ATOM 772 C C . GLY A 1 95 ? 0.135 17.255 5.939 1.00 57.34 95 GLY A C 1
ATOM 773 O O . GLY A 1 95 ? 1.002 17.058 5.087 1.00 57.34 95 GLY A O 1
ATOM 774 N N . GLU A 1 96 ? 0.455 17.728 7.142 1.00 65.00 96 GLU A N 1
ATOM 775 C CA . GLU A 1 96 ? 1.837 17.984 7.559 1.00 65.00 96 GLU A CA 1
ATOM 776 C C . GLU A 1 96 ? 2.680 16.695 7.545 1.00 65.00 96 GLU A C 1
ATOM 778 O O . GLU A 1 96 ? 3.848 16.710 7.153 1.00 65.00 96 GLU A O 1
ATOM 783 N N . GLN A 1 97 ? 2.078 15.549 7.878 1.00 63.97 97 GLN A N 1
ATOM 784 C CA . GLN A 1 97 ? 2.767 14.252 7.862 1.00 63.97 97 GLN A CA 1
ATOM 785 C C . GLN A 1 97 ? 3.072 13.747 6.445 1.00 63.97 97 GLN A C 1
ATOM 787 O O . GLN A 1 97 ? 4.071 13.065 6.219 1.00 63.97 97 GLN A O 1
ATOM 792 N N . ILE A 1 98 ? 2.255 14.143 5.469 1.00 64.31 98 ILE A N 1
ATOM 793 C CA . ILE A 1 98 ? 2.418 13.789 4.056 1.00 64.31 98 ILE A CA 1
ATOM 794 C C . ILE A 1 98 ? 3.658 14.473 3.492 1.00 64.31 98 ILE A C 1
ATOM 796 O O . ILE A 1 98 ? 4.506 13.818 2.885 1.00 64.31 98 ILE A O 1
ATOM 800 N N . LEU A 1 99 ? 3.797 15.773 3.768 1.00 66.81 99 LEU A N 1
ATOM 801 C CA . LEU A 1 99 ? 4.983 16.548 3.411 1.00 66.81 99 LEU A CA 1
ATOM 802 C C . LEU A 1 99 ? 6.234 15.945 4.053 1.00 66.81 99 LEU A C 1
ATOM 804 O O . LEU A 1 99 ? 7.209 15.690 3.356 1.00 66.81 99 LEU A O 1
ATOM 808 N N . ARG A 1 100 ? 6.170 15.586 5.343 1.00 73.50 100 ARG A N 1
ATOM 809 C CA . ARG A 1 100 ? 7.292 14.941 6.046 1.00 73.50 100 ARG A CA 1
ATOM 810 C C . ARG A 1 100 ? 7.696 13.603 5.422 1.00 73.50 100 ARG A C 1
ATOM 812 O O . ARG A 1 100 ? 8.891 13.345 5.289 1.00 73.50 100 ARG A O 1
ATOM 819 N N . SER A 1 10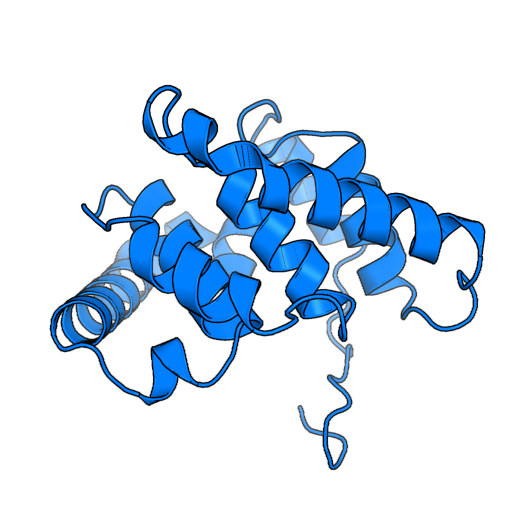1 ? 6.731 12.775 5.011 1.00 76.19 101 SER A N 1
ATOM 820 C CA . SER A 1 101 ? 7.016 11.502 4.335 1.00 76.19 101 SER A CA 1
ATOM 821 C C . SER A 1 101 ? 7.693 11.712 2.975 1.00 76.19 101 SER A C 1
ATOM 823 O O . SER A 1 101 ? 8.722 11.096 2.701 1.00 76.19 101 SER A O 1
ATOM 825 N N . GLY A 1 102 ? 7.194 12.647 2.159 1.00 78.81 102 GLY A N 1
ATOM 826 C CA . GLY A 1 102 ? 7.781 12.985 0.860 1.00 78.81 102 GLY A CA 1
ATOM 827 C C . GLY A 1 102 ? 9.172 13.618 0.975 1.00 78.81 102 GLY A C 1
ATOM 828 O O . GLY A 1 102 ? 10.081 13.262 0.220 1.00 78.81 102 GLY A O 1
ATOM 829 N N . ASP A 1 103 ? 9.372 14.497 1.957 1.00 81.31 103 ASP A N 1
ATOM 830 C CA . ASP A 1 103 ? 10.665 15.121 2.252 1.00 81.31 103 ASP A CA 1
ATOM 831 C C . ASP A 1 103 ? 11.691 14.080 2.717 1.00 81.31 103 ASP A C 1
ATOM 833 O O . ASP A 1 103 ? 12.846 14.094 2.278 1.00 81.31 103 ASP A O 1
ATOM 837 N N . PHE A 1 104 ? 11.274 13.132 3.565 1.00 81.88 104 PHE A N 1
ATOM 838 C CA . PHE A 1 104 ? 12.120 12.024 4.007 1.00 81.88 104 PHE A CA 1
ATOM 839 C C . PHE A 1 104 ? 12.546 11.132 2.834 1.00 81.88 104 PHE A C 1
ATOM 841 O O . PHE A 1 104 ? 13.737 10.857 2.674 1.00 81.88 104 PHE A O 1
ATOM 848 N N . LEU A 1 105 ? 11.600 10.742 1.974 1.00 82.94 105 LEU A N 1
ATOM 849 C CA . LEU A 1 105 ? 11.872 9.948 0.772 1.00 82.94 105 LEU A CA 1
ATOM 850 C C . LEU A 1 105 ? 12.801 10.680 -0.210 1.00 82.94 105 LEU A C 1
ATOM 852 O O . LEU A 1 105 ? 13.731 10.095 -0.770 1.00 82.94 105 LEU A O 1
ATOM 856 N N . SER A 1 106 ? 12.619 11.987 -0.378 1.00 83.06 106 SER A N 1
ATOM 857 C CA . SER A 1 106 ? 13.500 12.805 -1.221 1.00 83.06 106 SER A CA 1
ATOM 858 C C . SER A 1 106 ? 14.921 12.875 -0.649 1.00 83.06 106 SER A C 1
ATOM 860 O O . SER A 1 106 ? 15.916 12.781 -1.379 1.00 83.06 106 SER A O 1
ATOM 862 N N . ARG A 1 107 ? 15.037 12.983 0.680 1.00 81.81 107 ARG A N 1
ATOM 863 C CA . ARG A 1 107 ? 16.320 13.033 1.387 1.00 81.81 107 ARG A CA 1
ATOM 864 C C . ARG A 1 107 ? 17.074 11.708 1.321 1.00 81.81 107 ARG A C 1
ATOM 866 O O . ARG A 1 107 ? 18.282 11.731 1.070 1.00 81.81 107 ARG A O 1
ATOM 873 N N . ILE A 1 108 ? 16.391 10.580 1.530 1.00 77.50 108 ILE A N 1
ATOM 874 C CA . ILE A 1 108 ? 17.034 9.259 1.533 1.00 77.50 108 ILE A CA 1
ATOM 875 C C . ILE A 1 108 ? 17.552 8.893 0.140 1.00 77.50 108 ILE A C 1
ATOM 877 O O . ILE A 1 108 ? 18.688 8.446 0.007 1.00 77.50 108 ILE A O 1
ATOM 881 N N . THR A 1 109 ? 16.790 9.231 -0.903 1.00 75.06 109 THR A N 1
ATOM 882 C CA . THR A 1 109 ? 17.195 9.027 -2.301 1.00 75.06 109 THR A CA 1
ATOM 883 C C . THR A 1 109 ? 18.428 9.865 -2.668 1.00 75.06 109 THR A C 1
ATOM 885 O O . THR A 1 109 ? 19.271 9.423 -3.444 1.00 75.06 109 THR A O 1
ATOM 888 N N . SER A 1 110 ? 18.572 11.058 -2.076 1.00 75.56 110 SER A N 1
ATOM 889 C CA . SER A 1 110 ? 19.689 11.975 -2.353 1.00 75.56 110 SER A CA 1
ATOM 890 C C . SER A 1 110 ? 20.961 11.677 -1.548 1.00 75.56 110 SER A C 1
ATOM 892 O O . SER A 1 110 ? 22.059 11.960 -2.021 1.00 75.56 110 SER A O 1
ATOM 894 N N . THR A 1 111 ? 20.830 11.156 -0.323 1.00 67.81 111 THR A N 1
ATOM 895 C CA . THR A 1 111 ? 21.950 11.044 0.637 1.00 67.81 111 THR A CA 1
ATOM 896 C C . THR A 1 111 ? 22.458 9.611 0.804 1.00 67.81 111 THR A C 1
ATOM 898 O O . THR A 1 111 ? 23.650 9.418 1.018 1.00 67.81 111 THR A O 1
ATOM 901 N N . ASP A 1 112 ? 21.574 8.616 0.698 1.00 64.69 112 ASP A N 1
ATOM 902 C CA . ASP A 1 112 ? 21.816 7.240 1.157 1.00 64.69 112 ASP A CA 1
ATOM 903 C C . ASP A 1 112 ? 21.459 6.190 0.081 1.00 64.69 112 ASP A C 1
ATOM 905 O O . ASP A 1 112 ? 21.132 5.044 0.388 1.00 64.69 112 ASP A O 1
ATOM 909 N N . SER A 1 113 ? 21.570 6.547 -1.205 1.00 61.62 113 SER A N 1
ATOM 910 C CA . SER A 1 113 ? 21.185 5.687 -2.342 1.00 61.62 113 SER A CA 1
ATOM 911 C C . SER A 1 113 ? 21.849 4.301 -2.356 1.00 61.62 113 SER A C 1
ATOM 913 O O . SER A 1 113 ? 21.282 3.358 -2.894 1.00 61.62 113 SER A O 1
ATOM 915 N N . ASN A 1 114 ? 23.015 4.149 -1.720 1.00 62.78 114 ASN A N 1
ATOM 916 C CA . ASN A 1 114 ? 23.731 2.873 -1.614 1.00 62.78 114 ASN A CA 1
ATOM 917 C C . ASN A 1 114 ? 23.205 1.934 -0.508 1.00 62.78 114 ASN A C 1
ATOM 919 O O . ASN A 1 114 ? 23.680 0.802 -0.416 1.00 62.78 114 ASN A O 1
ATOM 923 N N . ARG A 1 115 ? 22.290 2.390 0.360 1.00 67.38 115 ARG A N 1
ATOM 924 C CA . ARG A 1 115 ? 21.710 1.586 1.453 1.00 67.38 115 ARG A CA 1
ATOM 925 C C . ARG A 1 115 ? 20.383 0.930 1.074 1.00 67.38 115 ARG A C 1
ATOM 927 O O . ARG A 1 115 ? 20.060 -0.113 1.636 1.00 67.38 115 ARG A O 1
ATOM 934 N N . LEU A 1 116 ? 19.664 1.516 0.116 1.00 71.56 116 LEU A N 1
ATOM 935 C CA . LEU A 1 116 ? 18.392 1.000 -0.382 1.00 71.56 116 LEU A CA 1
ATOM 936 C C . LEU A 1 116 ? 18.619 -0.258 -1.225 1.00 71.56 116 LEU A C 1
ATOM 938 O O . LEU A 1 116 ? 19.588 -0.348 -1.987 1.00 71.56 116 LEU A O 1
ATOM 942 N N . SER A 1 117 ? 17.683 -1.207 -1.172 1.00 78.00 117 SER A N 1
ATOM 943 C CA . SER A 1 117 ? 17.614 -2.210 -2.233 1.00 78.00 117 SER A CA 1
ATOM 944 C C . SER A 1 117 ? 17.292 -1.511 -3.560 1.00 78.00 117 SER A C 1
ATOM 946 O O . SER A 1 117 ? 16.576 -0.505 -3.599 1.00 78.00 117 SER A O 1
ATOM 948 N N . LYS A 1 118 ? 17.803 -2.046 -4.676 1.00 80.38 118 LYS A N 1
ATOM 949 C CA . LYS A 1 118 ? 17.511 -1.499 -6.016 1.00 80.38 118 LYS A CA 1
ATOM 950 C C . LYS A 1 118 ? 16.005 -1.425 -6.282 1.00 80.38 118 LYS A C 1
ATOM 952 O O . LYS A 1 118 ? 15.548 -0.501 -6.950 1.00 80.38 118 LYS A O 1
ATOM 957 N N . PHE A 1 119 ? 15.260 -2.389 -5.739 1.00 81.19 119 PHE A N 1
ATOM 958 C CA . PHE A 1 119 ? 13.806 -2.430 -5.798 1.00 81.19 119 PHE A CA 1
ATOM 959 C C . PHE A 1 119 ? 13.185 -1.209 -5.107 1.00 81.19 119 PHE A C 1
ATOM 961 O O . PHE A 1 119 ? 12.453 -0.450 -5.739 1.00 81.19 119 PHE A O 1
ATOM 968 N N . ILE A 1 120 ? 13.546 -0.955 -3.845 1.00 81.62 120 ILE A N 1
ATOM 969 C CA . ILE A 1 120 ? 12.971 0.152 -3.073 1.00 81.62 120 ILE A CA 1
ATOM 970 C C . ILE A 1 120 ? 13.360 1.509 -3.628 1.00 81.62 120 ILE A C 1
ATOM 972 O O . ILE A 1 120 ? 12.508 2.389 -3.722 1.00 81.62 120 ILE A O 1
ATOM 976 N N . GLN A 1 121 ? 14.603 1.671 -4.078 1.00 83.88 121 GLN A N 1
ATOM 977 C CA . GLN A 1 121 ? 15.014 2.899 -4.748 1.00 83.88 121 GLN A CA 1
ATOM 978 C C . GLN A 1 121 ? 14.094 3.218 -5.935 1.00 83.88 121 GLN A C 1
ATOM 980 O O . GLN A 1 121 ? 13.631 4.351 -6.081 1.00 83.88 121 GLN A O 1
ATOM 985 N N . LYS A 1 122 ? 13.777 2.211 -6.757 1.00 84.12 122 LYS A N 1
ATOM 986 C CA . LYS A 1 122 ? 12.891 2.396 -7.904 1.00 84.12 122 LYS A CA 1
ATOM 987 C C . LYS A 1 122 ? 11.455 2.705 -7.494 1.00 84.12 122 LYS A C 1
ATOM 989 O O . LYS A 1 122 ? 10.825 3.561 -8.111 1.00 84.12 122 LYS A O 1
ATOM 994 N N . GLU A 1 123 ? 10.945 2.034 -6.469 1.00 85.38 123 GLU A N 1
ATOM 995 C CA . GLU A 1 123 ? 9.600 2.282 -5.948 1.00 85.38 123 GLU A CA 1
ATOM 996 C C . GLU A 1 123 ? 9.448 3.712 -5.419 1.00 85.38 123 GLU A C 1
ATOM 998 O O . GLU A 1 123 ? 8.463 4.379 -5.734 1.00 85.38 123 GLU A O 1
ATOM 1003 N N . VAL A 1 124 ? 10.452 4.219 -4.697 1.00 85.75 124 VAL A N 1
ATOM 1004 C CA . VAL A 1 124 ? 10.471 5.602 -4.202 1.00 85.75 124 VAL A CA 1
ATOM 1005 C C . VAL A 1 124 ? 10.518 6.603 -5.358 1.00 85.75 124 VAL A C 1
ATOM 1007 O O . VAL A 1 124 ? 9.706 7.527 -5.401 1.00 85.75 124 VAL A O 1
ATOM 1010 N N . GLU A 1 125 ? 11.410 6.404 -6.334 1.00 85.62 125 GLU A N 1
ATOM 1011 C CA . GLU A 1 125 ? 11.471 7.244 -7.539 1.00 85.62 125 GLU A CA 1
ATOM 1012 C C . GLU A 1 125 ? 10.131 7.265 -8.288 1.00 85.62 125 GLU A C 1
ATOM 1014 O O . GLU A 1 125 ? 9.658 8.323 -8.706 1.00 85.62 125 GLU A O 1
ATOM 1019 N N . ASN A 1 126 ? 9.503 6.099 -8.452 1.00 83.31 126 ASN A N 1
ATOM 1020 C CA . ASN A 1 126 ? 8.224 5.973 -9.141 1.00 83.31 126 ASN A CA 1
ATOM 1021 C C . ASN A 1 126 ? 7.106 6.706 -8.389 1.00 83.31 126 ASN A C 1
ATOM 1023 O O . ASN A 1 126 ? 6.343 7.434 -9.026 1.00 83.31 126 ASN A O 1
ATOM 1027 N N . ALA A 1 127 ? 7.033 6.546 -7.064 1.00 84.00 127 ALA A N 1
ATOM 1028 C CA . ALA A 1 127 ? 6.014 7.174 -6.227 1.00 84.00 127 ALA A CA 1
ATOM 1029 C C . ALA A 1 127 ? 6.114 8.708 -6.243 1.00 84.00 127 ALA A C 1
ATOM 1031 O O . ALA A 1 127 ? 5.091 9.386 -6.335 1.00 84.00 127 ALA A O 1
ATOM 1032 N N . LEU A 1 128 ? 7.336 9.256 -6.209 1.00 82.19 128 LEU A N 1
ATOM 1033 C CA . LEU A 1 128 ? 7.575 10.704 -6.265 1.00 82.19 128 LEU A CA 1
ATOM 1034 C C . LEU A 1 128 ? 7.291 11.300 -7.656 1.00 82.19 128 LEU A C 1
ATOM 1036 O O . LEU A 1 128 ? 6.904 12.462 -7.763 1.00 82.19 128 LEU A O 1
ATOM 1040 N N . MET A 1 129 ? 7.482 10.521 -8.726 1.00 81.12 129 MET A N 1
ATOM 1041 C CA . MET A 1 129 ? 7.286 10.980 -10.107 1.00 81.12 129 MET A CA 1
ATOM 1042 C C . MET A 1 129 ? 5.835 10.880 -10.585 1.00 81.12 129 MET A C 1
ATOM 1044 O O . MET A 1 129 ? 5.402 11.705 -11.391 1.00 81.12 129 MET A O 1
ATOM 1048 N N . VAL A 1 130 ? 5.098 9.847 -10.165 1.00 74.25 130 VAL A N 1
ATOM 1049 C CA . VAL A 1 130 ? 3.725 9.590 -10.619 1.00 74.25 130 VAL A CA 1
ATOM 1050 C C . VAL A 1 130 ? 2.815 9.315 -9.425 1.00 74.25 130 VAL A C 1
ATOM 1052 O O . VAL A 1 130 ? 2.890 8.231 -8.846 1.00 74.25 130 VAL A O 1
ATOM 1055 N N . PRO A 1 131 ? 1.893 10.242 -9.105 1.00 72.06 131 PRO A N 1
ATOM 1056 C CA . PRO A 1 131 ? 0.840 9.976 -8.139 1.00 72.06 131 PRO A CA 1
ATOM 1057 C C . PRO A 1 131 ? -0.013 8.769 -8.553 1.00 72.06 131 PRO A C 1
ATOM 1059 O O . PRO A 1 131 ? -0.414 8.653 -9.718 1.00 72.06 131 PRO A O 1
ATOM 1062 N N . ILE A 1 132 ? -0.358 7.921 -7.584 1.00 69.00 132 ILE A N 1
ATOM 1063 C CA . ILE A 1 132 ? -1.156 6.693 -7.717 1.00 69.00 132 ILE A CA 1
ATOM 1064 C C . ILE A 1 132 ? -2.454 6.945 -8.497 1.00 69.00 132 ILE A C 1
ATOM 1066 O O . ILE A 1 132 ? -2.852 6.118 -9.312 1.00 69.00 132 ILE A O 1
ATOM 1070 N N . SER A 1 133 ? -3.080 8.110 -8.317 1.00 63.94 133 SER A N 1
ATOM 1071 C CA . SER A 1 133 ? -4.355 8.481 -8.946 1.00 63.94 133 SER A CA 1
ATOM 1072 C C . SER A 1 133 ? -4.256 8.967 -10.400 1.00 63.94 133 SER A C 1
ATOM 1074 O O . SER A 1 133 ? -5.283 9.158 -11.047 1.00 63.94 133 SER A O 1
ATOM 1076 N N . THR A 1 134 ? -3.049 9.187 -10.931 1.00 65.88 134 THR A N 1
ATOM 1077 C CA . THR A 1 134 ? -2.847 9.865 -12.232 1.00 65.88 134 THR A CA 1
ATOM 1078 C C . THR A 1 134 ? -2.271 8.980 -13.336 1.00 65.88 134 THR A C 1
ATOM 1080 O O . THR A 1 134 ? -2.293 9.360 -14.508 1.00 65.88 134 THR A O 1
ATOM 1083 N N . GLY A 1 135 ? -1.759 7.797 -12.994 1.00 67.88 135 GLY A N 1
ATOM 1084 C CA . GLY A 1 135 ? -1.175 6.876 -13.965 1.00 67.88 135 GLY A CA 1
ATOM 1085 C C . GLY A 1 135 ? -2.212 5.959 -14.614 1.00 67.88 135 GLY A C 1
ATOM 1086 O O . GLY A 1 135 ? -3.114 5.448 -13.958 1.00 67.88 135 GLY A O 1
ATOM 1087 N N . LEU A 1 136 ? -2.058 5.696 -15.915 1.00 79.31 136 LEU A N 1
ATOM 1088 C CA . LEU A 1 136 ? -2.817 4.635 -16.579 1.00 79.31 136 LEU A CA 1
ATOM 1089 C C . LEU A 1 136 ? -2.415 3.281 -15.987 1.00 79.31 136 LEU A C 1
ATOM 1091 O O . LEU A 1 136 ? -1.233 2.933 -16.016 1.00 79.31 136 LEU A O 1
ATOM 1095 N N . GLU A 1 137 ? -3.395 2.489 -15.549 1.00 80.94 137 GLU A N 1
ATOM 1096 C CA . GLU A 1 137 ? -3.182 1.184 -14.901 1.00 80.94 137 GLU A CA 1
ATOM 1097 C C . GLU A 1 137 ? -2.181 0.300 -15.656 1.00 80.94 137 GLU A C 1
ATOM 1099 O O . GLU A 1 137 ? -1.250 -0.239 -15.068 1.00 80.94 137 GLU A O 1
ATOM 1104 N N . ARG A 1 138 ? -2.304 0.210 -16.988 1.00 85.44 138 ARG A N 1
ATOM 1105 C CA . ARG A 1 138 ? -1.399 -0.603 -17.821 1.00 85.44 138 ARG A CA 1
ATOM 1106 C C . ARG A 1 138 ? 0.042 -0.092 -17.842 1.00 85.44 138 ARG A C 1
ATOM 1108 O O . ARG A 1 138 ? 0.963 -0.894 -17.958 1.00 85.44 138 ARG A O 1
ATOM 1115 N N . ILE A 1 139 ? 0.243 1.224 -17.778 1.00 85.44 139 ILE A N 1
ATOM 1116 C CA . ILE A 1 139 ? 1.584 1.823 -17.750 1.00 85.44 139 ILE A CA 1
ATOM 1117 C C . ILE A 1 139 ? 2.215 1.586 -16.381 1.00 85.44 139 ILE A C 1
ATOM 1119 O O . ILE A 1 139 ? 3.375 1.184 -16.315 1.00 85.44 139 ILE A O 1
ATOM 1123 N N . ASN A 1 140 ? 1.445 1.785 -15.310 1.00 84.56 140 ASN A N 1
ATOM 1124 C CA . ASN A 1 140 ? 1.896 1.528 -13.946 1.00 84.56 140 ASN A CA 1
ATOM 1125 C C . ASN A 1 140 ? 2.251 0.049 -13.759 1.00 84.56 140 ASN A C 1
ATOM 1127 O O . ASN A 1 140 ? 3.344 -0.253 -13.288 1.00 84.56 140 ASN A O 1
ATOM 1131 N N . ALA A 1 141 ? 1.397 -0.859 -14.239 1.00 88.31 141 ALA A N 1
ATOM 1132 C CA . ALA A 1 141 ? 1.656 -2.291 -14.180 1.00 88.31 141 ALA A CA 1
ATOM 1133 C C . ALA A 1 141 ? 2.913 -2.687 -14.954 1.00 88.31 141 ALA A C 1
ATOM 1135 O O . ALA A 1 141 ? 3.742 -3.431 -14.441 1.00 88.31 141 ALA A O 1
ATOM 1136 N N . LYS A 1 142 ? 3.113 -2.136 -16.159 1.00 88.75 142 LYS A N 1
ATOM 1137 C CA . LYS A 1 142 ? 4.342 -2.377 -16.922 1.00 88.75 142 LYS A CA 1
ATOM 1138 C C . LYS A 1 142 ? 5.589 -1.925 -16.153 1.00 88.75 142 LYS A C 1
ATOM 1140 O O . LYS A 1 142 ? 6.534 -2.694 -16.043 1.00 88.75 142 LYS A O 1
ATOM 1145 N N . ARG A 1 143 ? 5.582 -0.708 -15.599 1.00 85.81 143 ARG A N 1
ATOM 1146 C CA . ARG A 1 143 ? 6.718 -0.179 -14.822 1.00 85.81 143 ARG A CA 1
ATOM 1147 C C . ARG A 1 143 ? 7.020 -1.026 -13.592 1.00 85.81 143 ARG A C 1
ATOM 1149 O O . ARG A 1 143 ? 8.193 -1.219 -13.282 1.00 85.81 143 ARG A O 1
ATOM 1156 N N . TYR A 1 144 ? 5.977 -1.504 -12.916 1.00 87.56 144 TYR A N 1
ATOM 1157 C CA . TYR A 1 144 ? 6.122 -2.381 -11.763 1.00 87.56 144 TYR A CA 1
ATOM 1158 C C . TYR A 1 144 ? 6.723 -3.726 -12.175 1.00 87.56 144 TYR A C 1
ATOM 1160 O O . TYR A 1 144 ? 7.715 -4.138 -11.592 1.00 87.56 144 TYR A O 1
ATOM 1168 N N . ILE A 1 145 ? 6.211 -4.357 -13.240 1.00 89.38 145 ILE A N 1
ATOM 1169 C CA . ILE A 1 145 ? 6.753 -5.613 -13.788 1.00 89.38 145 ILE A CA 1
ATOM 1170 C C . ILE A 1 145 ? 8.237 -5.479 -14.151 1.00 89.38 145 ILE A C 1
ATOM 1172 O O . ILE A 1 145 ? 9.013 -6.371 -13.826 1.00 89.38 145 ILE A O 1
ATOM 1176 N N . ASP A 1 146 ? 8.639 -4.375 -14.790 1.00 87.44 146 ASP A N 1
ATOM 1177 C CA . ASP A 1 146 ? 10.019 -4.165 -15.255 1.00 87.44 146 ASP A CA 1
ATOM 1178 C C . ASP A 1 146 ? 11.057 -4.196 -14.115 1.00 87.44 146 ASP A C 1
ATOM 1180 O O . ASP A 1 146 ? 12.227 -4.489 -14.357 1.00 87.44 146 ASP A O 1
ATOM 1184 N N . HIS A 1 147 ? 10.643 -3.893 -12.881 1.00 83.00 147 HIS A N 1
ATOM 1185 C CA . HIS A 1 147 ? 11.532 -3.826 -11.718 1.00 83.00 147 HIS A CA 1
ATOM 1186 C C . HIS A 1 147 ? 11.108 -4.768 -10.590 1.00 83.00 147 HIS A C 1
ATOM 1188 O O . HIS A 1 147 ? 11.742 -4.758 -9.541 1.00 83.00 147 HIS A O 1
ATOM 1194 N N . TYR A 1 148 ? 10.051 -5.562 -10.785 1.00 84.25 148 TYR A N 1
ATOM 1195 C CA . TYR A 1 148 ? 9.565 -6.507 -9.793 1.00 84.25 148 TYR A CA 1
ATOM 1196 C C . TYR A 1 148 ? 10.620 -7.584 -9.560 1.00 84.25 148 TYR A C 1
ATOM 1198 O O . TYR A 1 148 ? 10.987 -8.319 -10.479 1.00 84.25 148 TYR A O 1
ATOM 1206 N N . ASP A 1 149 ? 11.102 -7.670 -8.327 1.00 81.12 149 ASP A N 1
ATOM 1207 C CA . ASP A 1 149 ? 12.094 -8.655 -7.935 1.00 81.12 149 ASP A CA 1
ATOM 1208 C C . ASP A 1 149 ? 11.401 -9.833 -7.241 1.00 81.12 149 ASP A C 1
ATOM 1210 O O . ASP A 1 149 ? 10.790 -9.697 -6.182 1.00 81.12 149 ASP A O 1
ATOM 1214 N N . VAL A 1 150 ? 11.463 -10.998 -7.888 1.00 73.44 150 VAL A N 1
ATOM 1215 C CA . VAL A 1 150 ? 10.871 -12.252 -7.396 1.00 73.44 150 VAL A CA 1
ATOM 1216 C C . VAL A 1 150 ? 11.673 -12.819 -6.221 1.00 73.44 150 VAL A C 1
ATOM 1218 O O . VAL A 1 150 ? 11.118 -13.546 -5.399 1.00 73.44 150 VAL A O 1
ATOM 1221 N N . ASP A 1 151 ? 12.963 -12.489 -6.139 1.00 71.00 151 ASP A N 1
ATOM 1222 C CA . ASP A 1 151 ? 13.887 -12.979 -5.119 1.00 71.00 151 ASP A CA 1
ATOM 1223 C C . ASP A 1 151 ? 14.138 -11.948 -4.003 1.00 71.00 151 ASP A C 1
ATOM 1225 O O . ASP A 1 151 ? 14.989 -12.193 -3.141 1.00 71.00 151 ASP A O 1
ATOM 1229 N N . ASP A 1 152 ? 13.404 -10.826 -3.983 1.00 69.06 152 ASP A N 1
ATOM 1230 C CA . ASP A 1 152 ? 13.578 -9.788 -2.964 1.00 69.06 152 ASP A CA 1
ATOM 1231 C C . ASP A 1 152 ? 13.300 -10.350 -1.567 1.00 69.06 152 ASP A C 1
ATOM 1233 O O . ASP A 1 152 ? 12.245 -10.923 -1.280 1.00 69.06 152 ASP A O 1
ATOM 1237 N N . THR A 1 153 ? 14.274 -10.191 -0.675 1.00 64.81 153 THR A N 1
ATOM 1238 C CA . THR A 1 153 ? 14.172 -10.654 0.709 1.00 64.81 153 THR A CA 1
ATOM 1239 C C . THR A 1 153 ? 14.031 -9.462 1.631 1.00 64.81 153 THR A C 1
ATOM 1241 O O . THR A 1 153 ? 14.949 -8.645 1.742 1.00 64.81 153 THR A O 1
ATOM 1244 N N . ARG A 1 154 ? 12.926 -9.404 2.378 1.00 65.69 154 ARG A N 1
ATOM 1245 C CA . ARG A 1 154 ? 12.777 -8.419 3.449 1.00 65.69 154 ARG A CA 1
ATOM 1246 C C . ARG A 1 154 ? 13.711 -8.762 4.607 1.00 65.69 154 ARG A C 1
ATOM 1248 O O . ARG A 1 154 ? 13.661 -9.852 5.180 1.00 65.69 154 ARG A O 1
ATOM 1255 N N . ILE A 1 155 ? 14.561 -7.806 4.968 1.00 65.25 155 ILE A N 1
ATOM 1256 C CA . ILE A 1 155 ? 15.473 -7.920 6.105 1.00 65.25 155 ILE A CA 1
ATOM 1257 C C . ILE A 1 155 ? 14.782 -7.303 7.327 1.00 65.25 155 ILE A C 1
ATOM 1259 O O . ILE A 1 155 ? 14.625 -6.089 7.399 1.00 65.25 155 ILE A O 1
ATOM 1263 N N . LEU A 1 156 ? 14.360 -8.137 8.284 1.00 66.75 156 LEU A N 1
ATOM 1264 C CA . LEU A 1 156 ? 13.921 -7.695 9.617 1.00 66.75 156 LEU A CA 1
ATOM 1265 C C . LEU A 1 156 ? 14.955 -8.150 10.666 1.00 66.75 156 LEU A C 1
ATOM 1267 O O . LEU A 1 156 ? 16.149 -7.933 10.486 1.00 66.75 156 LEU A O 1
ATOM 1271 N N . LYS A 1 157 ? 14.542 -8.806 11.762 1.00 66.75 157 LYS A N 1
ATOM 1272 C CA . LYS A 1 157 ? 15.479 -9.368 12.763 1.00 66.75 157 LYS A CA 1
ATOM 1273 C C . LYS A 1 157 ? 16.349 -10.494 12.189 1.00 66.75 157 LYS A C 1
ATOM 1275 O O . LYS A 1 157 ? 17.484 -10.678 12.615 1.00 66.75 157 LYS A O 1
ATOM 1280 N N . THR A 1 158 ? 15.806 -11.232 11.230 1.00 63.56 158 THR A N 1
ATOM 1281 C CA . THR A 1 158 ? 16.480 -12.236 10.402 1.00 63.56 158 THR A CA 1
ATOM 1282 C C . THR A 1 158 ? 15.919 -12.126 8.986 1.00 63.56 158 THR A C 1
ATOM 1284 O O . THR A 1 158 ? 14.852 -11.540 8.784 1.00 63.56 158 THR A O 1
ATOM 1287 N N . THR A 1 159 ? 16.619 -12.674 7.997 1.00 56.00 159 THR A N 1
ATOM 1288 C CA . THR A 1 159 ? 16.099 -12.773 6.629 1.00 56.00 159 THR A CA 1
ATOM 1289 C C . THR A 1 159 ? 14.987 -13.822 6.562 1.00 56.00 159 THR A C 1
ATOM 1291 O O . THR A 1 159 ? 15.114 -14.903 7.139 1.00 56.00 159 THR A O 1
ATOM 1294 N N . TYR A 1 160 ? 13.890 -13.504 5.877 1.00 57.62 160 TYR A N 1
ATOM 1295 C CA . TYR A 1 160 ? 12.793 -14.436 5.597 1.00 57.62 160 TYR A CA 1
ATOM 1296 C C . TYR A 1 160 ? 12.303 -14.258 4.154 1.00 57.62 160 TYR A C 1
ATOM 1298 O O . TYR A 1 160 ? 12.578 -13.235 3.522 1.00 57.62 160 TYR A O 1
ATOM 1306 N N . ARG A 1 161 ? 11.633 -15.290 3.634 1.00 50.94 161 ARG A N 1
ATOM 1307 C CA . ARG A 1 161 ? 10.963 -15.317 2.328 1.00 50.94 161 ARG A CA 1
ATOM 1308 C C . ARG A 1 161 ? 9.469 -15.494 2.544 1.00 50.94 161 ARG A C 1
ATOM 1310 O O . ARG A 1 161 ? 9.126 -16.259 3.474 1.00 50.94 161 ARG A O 1
#

Radius of gyration: 15.52 Å; Cα contacts (8 Å, |Δi|>4): 134; chains: 1; bounding box: 39×35×35 Å

Mean predicted aligned error: 6.67 Å

pLDDT: mean 82.6, std 11.59, range [50.94, 98.0]

InterPro domains:
  IPR001906 Terpene synthase, N-terminal domain [PF01397] (1-128)
  IPR008930 Terpenoid cyclases/protein prenyltransferase alpha-alpha toroid [SSF48239] (1-152)
  IPR036965 Terpene synthase, N-terminal domain superfamily [G3DSA:1.50.10.130] (1-161)
  IPR050148 Terpene synthase-like [PTHR31739] (1-161)

Solvent-accessible surface area (backbone atoms only — not comparable to full-atom values): 9451 Å² total; per-residue (Å²): 107,67,66,56,33,52,45,57,64,52,36,83,81,41,52,68,61,46,48,55,53,49,55,52,50,48,52,39,59,74,70,62,39,59,84,43,70,75,36,64,42,52,33,22,45,50,54,36,55,40,48,76,74,69,46,94,74,78,63,62,68,56,53,57,59,43,73,79,63,45,81,81,42,73,65,30,26,49,30,45,37,58,30,50,72,71,55,52,81,82,60,47,78,68,39,65,62,45,53,51,24,50,53,49,55,54,47,44,64,74,74,45,59,89,75,50,55,75,54,55,52,50,52,51,53,46,53,76,73,45,54,86,89,74,56,58,64,71,59,50,14,49,59,43,56,77,55,60,62,91,82,68,61,60,77,66,101,57,80,54,130

Foldseek 3Di:
DCVLCQLLVNCVVCVVVSVVVLVVLLVCLVVVPCVQLVALLSVLQNLQSCLVVPHDDDCVSNVVSLVVPQLPDLSSLLSNLLSLLSDDPVNCVSVPSNVVSLVSLVVCLVPPVVPDDPLSNLSSVCCNVDRPVGDDSVVSSVSCVVRPDPPDWDDDVHTDD

Secondary structure (DSSP, 8-state):
-HHHHHHTT-GGGGHHHHHHHHHHHHHHHHTT-HHHHS-HHHHHHHHHHHHHTT----SHHHHHHHHTT-TT-HHHHHHHHHHHTT--TTTGGGTHHHHHHHHHHHHHHHH-TTTS-HHHHHHHHHHHHS-TTTS-HHHHHHHHHHH--TT---BSSSB--